Protein AF-A0A7L4TRH4-F1 (afdb_monomer_lite)

Secondary structure (DSSP, 8-state):
--PPP-PPPP--PPPPPPPPP---HHHHHHHH-HHHHHHHHHHHHHHHHHHHHHHHHHHH-GGGGGG-EEEEEPTT--SSS--EEE-TTPPP------BTTTEE-HHHHHHHHHSTTPPP-HHHHHHHHHH-TTS-EE-TT-

Radius of gyration: 27.22 Å; chains: 1; bounding box: 50×47×102 Å

Foldseek 3Di:
DDDDDDDDDDDDDDDDDDDPQPQPPVLCPCPPDPVNLVVLQVVLVVVVVVVVVLVVVCVVDVVSLQPDFDPAFDPPADPVRTDGDRCPPPDDDDDFDVDSNFKDLQVVSVVCRRVDPDDDDPVVVVVCVVPVPVRMDTRNND

pLDDT: mean 86.79, std 13.01, range [41.91, 98.69]

Sequence (142 aa):
MVSACTTVSQTTVAPAPVAPATVPPAMQFLYGSGEAAALDRQAYNTLVDAVRRRLASEKADPKALSDRTSAVLRPGSTLDQPETLPCGDRPRAVVFDVDETLLLNLGFEYDDATHPGAPYDEAHWLQWEQAGVDRVAAVPGA

Structure (mmCIF, N/CA/C/O backbone):
data_AF-A0A7L4TRH4-F1
#
_entry.id   AF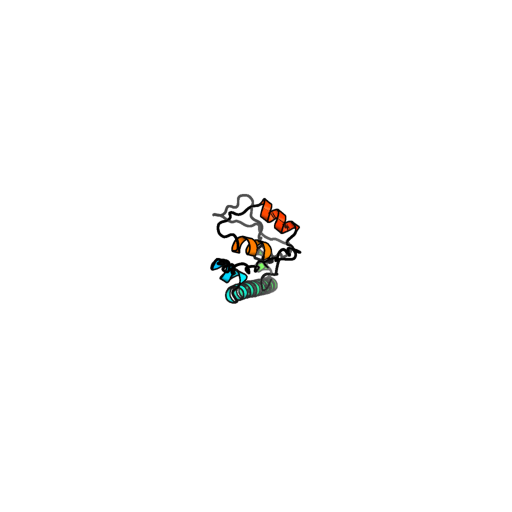-A0A7L4TRH4-F1
#
loop_
_atom_site.group_PDB
_atom_site.id
_atom_site.type_symbol
_atom_site.label_atom_id
_atom_site.label_alt_id
_atom_site.label_comp_id
_atom_site.label_asym_id
_atom_site.label_entity_id
_atom_site.label_seq_id
_atom_site.pdbx_PDB_ins_code
_atom_site.Cartn_x
_atom_site.Cartn_y
_atom_site.Cartn_z
_atom_site.occupancy
_atom_site.B_iso_or_equiv
_atom_site.auth_seq_id
_atom_site.auth_comp_id
_atom_site.auth_asym_id
_atom_site.auth_atom_id
_atom_site.pdbx_PDB_model_num
ATOM 1 N N . MET A 1 1 ? 28.811 -26.459 -73.665 1.00 41.91 1 MET A N 1
ATOM 2 C CA . MET A 1 1 ? 29.235 -25.465 -72.657 1.00 41.91 1 MET A CA 1
ATOM 3 C C . MET A 1 1 ? 28.073 -25.292 -71.700 1.00 41.91 1 MET A C 1
ATOM 5 O O . MET A 1 1 ? 27.020 -24.868 -72.151 1.00 41.91 1 MET A O 1
ATOM 9 N N . VAL A 1 2 ? 28.204 -25.718 -70.444 1.00 42.59 2 VAL A N 1
ATOM 10 C CA . VAL A 1 2 ? 27.147 -25.558 -69.433 1.00 42.59 2 VAL A CA 1
ATOM 11 C C . VAL A 1 2 ? 27.678 -24.579 -68.393 1.00 42.59 2 VAL A C 1
ATOM 13 O O . VAL A 1 2 ? 28.690 -24.857 -67.757 1.00 42.59 2 VAL A O 1
ATOM 16 N N . SER A 1 3 ? 27.046 -23.410 -68.298 1.00 55.50 3 SER A N 1
ATOM 17 C CA . SER A 1 3 ? 27.355 -22.377 -67.308 1.00 55.50 3 SER A CA 1
ATOM 18 C C . SER A 1 3 ? 26.578 -22.694 -66.033 1.00 55.50 3 SER A C 1
ATOM 20 O O . SER A 1 3 ? 25.353 -22.780 -66.084 1.00 55.50 3 SER A O 1
ATOM 22 N N . ALA A 1 4 ? 27.263 -22.876 -64.906 1.00 53.09 4 ALA A N 1
ATOM 23 C CA . ALA A 1 4 ? 26.627 -22.997 -63.597 1.00 53.09 4 ALA A CA 1
ATOM 24 C C . ALA A 1 4 ? 26.770 -21.669 -62.841 1.00 53.09 4 ALA A C 1
ATOM 26 O O . ALA A 1 4 ? 27.874 -21.143 -62.706 1.00 53.09 4 ALA A O 1
ATOM 27 N N . CYS A 1 5 ? 25.653 -21.119 -62.361 1.00 59.78 5 CYS A N 1
ATOM 28 C CA . CYS A 1 5 ? 25.650 -19.995 -61.432 1.00 59.78 5 CYS A CA 1
ATOM 29 C C . CYS A 1 5 ? 26.022 -20.503 -60.036 1.00 59.78 5 CYS A C 1
ATOM 31 O O . CYS A 1 5 ? 25.289 -21.293 -59.445 1.00 59.78 5 CYS A O 1
ATOM 33 N N . THR A 1 6 ? 27.147 -20.038 -59.501 1.00 63.78 6 THR A N 1
ATOM 34 C CA . THR A 1 6 ? 27.511 -20.253 -58.099 1.00 63.78 6 THR A CA 1
ATOM 35 C C . THR A 1 6 ? 26.701 -19.298 -57.226 1.00 63.78 6 THR A C 1
ATOM 37 O O . THR A 1 6 ? 26.877 -18.084 -57.298 1.00 63.78 6 THR A O 1
ATOM 40 N N . THR A 1 7 ? 25.822 -19.829 -56.380 1.00 66.19 7 THR A N 1
ATOM 41 C CA . THR A 1 7 ? 25.211 -19.075 -55.279 1.00 66.19 7 THR A CA 1
ATOM 42 C C . THR A 1 7 ? 26.219 -18.910 -54.147 1.00 66.19 7 THR A C 1
ATOM 44 O O . THR A 1 7 ? 26.651 -19.891 -53.542 1.00 66.19 7 THR A O 1
ATOM 47 N N . VAL A 1 8 ? 26.589 -17.665 -53.850 1.00 63.94 8 VAL A N 1
ATOM 48 C CA . VAL A 1 8 ? 27.370 -17.317 -52.658 1.00 63.94 8 VAL A CA 1
ATOM 49 C C . VAL A 1 8 ? 26.426 -17.335 -51.458 1.00 63.94 8 VAL A C 1
ATOM 51 O O . VAL A 1 8 ? 25.427 -16.620 -51.447 1.00 63.94 8 VAL A O 1
ATOM 54 N N . SER A 1 9 ? 26.726 -18.161 -50.455 1.00 64.62 9 SER A N 1
ATOM 55 C CA . SER A 1 9 ? 25.990 -18.138 -49.188 1.00 64.62 9 SER A CA 1
ATOM 56 C C . SER A 1 9 ? 26.292 -16.830 -48.461 1.00 64.62 9 SER A C 1
ATOM 58 O O . SER A 1 9 ? 27.447 -16.552 -48.141 1.00 64.62 9 SER A O 1
ATOM 60 N N . GLN A 1 10 ? 25.265 -16.014 -48.225 1.00 63.38 10 GLN A N 1
ATOM 61 C CA . GLN A 1 10 ? 25.379 -14.839 -47.369 1.00 63.38 10 GLN A CA 1
ATOM 62 C C . GLN A 1 10 ? 25.446 -15.294 -45.913 1.00 63.38 10 GLN A C 1
ATOM 64 O O . GLN A 1 10 ? 24.533 -15.947 -45.410 1.00 63.38 10 GLN A O 1
ATOM 69 N N . THR A 1 11 ? 26.536 -14.950 -45.237 1.00 65.00 11 THR A N 1
ATOM 70 C CA . THR A 1 11 ? 26.682 -15.160 -43.800 1.00 65.00 11 THR A CA 1
ATOM 71 C C . THR A 1 11 ? 25.670 -14.277 -43.074 1.00 65.00 11 THR A C 1
ATOM 73 O O . THR A 1 11 ? 25.752 -13.051 -43.138 1.00 65.00 11 THR A O 1
ATOM 76 N N . THR A 1 12 ? 24.710 -14.884 -42.380 1.00 65.62 12 THR A N 1
ATOM 77 C CA . THR A 1 12 ? 23.819 -14.170 -41.460 1.00 65.62 12 THR A CA 1
ATOM 78 C C . THR A 1 12 ? 24.651 -13.623 -40.305 1.00 65.62 12 THR A C 1
ATOM 80 O O . THR A 1 12 ? 25.158 -14.389 -39.484 1.00 65.62 12 THR A O 1
ATOM 83 N N . VAL A 1 13 ? 24.828 -12.304 -40.258 1.00 70.38 13 VAL A N 1
ATOM 84 C CA . VAL A 1 13 ? 25.468 -11.622 -39.129 1.00 70.38 13 VAL A CA 1
ATOM 85 C C . VAL A 1 13 ? 24.507 -11.692 -37.945 1.00 70.38 13 VAL A C 1
ATOM 87 O O . VAL A 1 13 ? 23.367 -11.240 -38.048 1.00 70.38 13 VAL A O 1
ATOM 90 N N . ALA A 1 14 ? 24.950 -12.292 -36.839 1.00 74.19 14 ALA A N 1
ATOM 91 C CA . ALA A 1 14 ? 24.187 -12.284 -35.598 1.00 74.19 14 ALA A CA 1
ATOM 92 C C . ALA A 1 14 ? 23.955 -10.826 -35.156 1.00 74.19 14 ALA A C 1
ATOM 94 O O . ALA A 1 14 ? 24.890 -10.023 -35.243 1.00 74.19 14 ALA A O 1
ATOM 95 N N . PRO A 1 15 ? 22.741 -10.461 -34.704 1.00 69.50 15 PRO A N 1
ATOM 96 C CA . PRO A 1 15 ? 22.486 -9.117 -34.206 1.00 69.50 15 PRO A CA 1
ATOM 97 C C . PRO A 1 15 ? 23.455 -8.801 -33.064 1.00 69.50 15 PRO A C 1
ATOM 99 O O . PRO A 1 15 ? 23.766 -9.664 -32.238 1.00 69.50 15 PRO A O 1
ATOM 102 N N . ALA A 1 16 ? 23.959 -7.567 -33.045 1.00 71.19 16 ALA A N 1
ATOM 103 C CA . ALA A 1 16 ? 24.824 -7.104 -31.971 1.00 71.19 16 ALA A CA 1
ATOM 104 C C . ALA A 1 16 ? 24.104 -7.258 -30.615 1.00 71.19 16 ALA A C 1
ATOM 106 O O . ALA A 1 16 ? 22.886 -7.057 -30.561 1.00 71.19 16 ALA A O 1
ATOM 107 N N . PRO A 1 17 ? 24.821 -7.596 -29.525 1.00 65.38 17 PRO A N 1
ATOM 108 C CA . PRO A 1 17 ? 24.227 -7.641 -28.196 1.00 65.38 17 PRO A CA 1
ATOM 109 C C . PRO A 1 17 ? 23.598 -6.285 -27.875 1.00 65.38 17 PRO A C 1
ATOM 111 O O . PRO A 1 17 ? 24.278 -5.258 -27.921 1.00 65.38 17 PRO A O 1
ATOM 114 N N . VAL A 1 18 ? 22.303 -6.277 -27.565 1.00 66.69 18 VAL A N 1
ATOM 115 C CA . VAL A 1 18 ? 21.634 -5.081 -27.048 1.00 66.69 18 VAL A CA 1
ATOM 116 C C . VAL A 1 18 ? 22.231 -4.810 -25.670 1.00 66.69 18 VAL A C 1
ATOM 118 O O . VAL A 1 18 ? 22.269 -5.708 -24.826 1.00 66.69 18 VAL A O 1
ATOM 121 N N . ALA A 1 19 ? 22.755 -3.601 -25.456 1.00 61.72 19 ALA A N 1
ATOM 122 C CA . ALA A 1 19 ? 23.211 -3.199 -24.132 1.00 61.72 19 ALA A CA 1
ATOM 123 C C . ALA A 1 19 ? 22.031 -3.326 -23.151 1.00 61.72 19 ALA A C 1
ATOM 125 O O . ALA A 1 19 ? 20.920 -2.927 -23.513 1.00 61.72 19 ALA A O 1
ATOM 126 N N . PRO A 1 20 ? 22.226 -3.895 -21.948 1.00 61.06 20 PRO A N 1
ATOM 127 C CA . PRO A 1 20 ? 21.142 -4.007 -20.983 1.00 61.06 20 PRO A CA 1
ATOM 128 C C . PRO A 1 20 ? 20.574 -2.617 -20.701 1.00 61.06 20 PRO A C 1
ATOM 130 O O . PRO A 1 20 ? 21.333 -1.664 -20.511 1.00 61.06 20 PRO A O 1
ATOM 133 N N . ALA A 1 21 ? 19.244 -2.507 -20.703 1.00 66.12 21 ALA A N 1
ATOM 134 C CA . ALA A 1 21 ? 18.575 -1.273 -20.327 1.00 66.12 21 ALA A CA 1
ATOM 135 C C . ALA A 1 21 ? 19.050 -0.864 -18.927 1.00 66.12 21 ALA A C 1
ATOM 137 O O . ALA A 1 21 ? 19.055 -1.675 -17.995 1.00 66.12 21 ALA A O 1
ATOM 138 N N . THR A 1 22 ? 19.492 0.383 -18.785 1.00 80.94 22 THR A N 1
ATOM 139 C CA . THR A 1 22 ? 19.891 0.920 -17.485 1.00 80.94 22 THR A CA 1
ATOM 140 C C . THR A 1 22 ? 18.630 1.164 -16.664 1.00 80.94 22 THR A C 1
ATOM 142 O O . THR A 1 22 ? 18.016 2.220 -16.777 1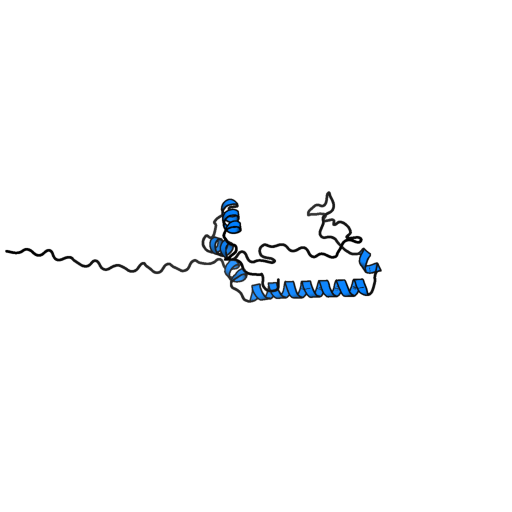.00 80.94 22 THR A O 1
ATOM 145 N N . VAL A 1 23 ? 18.242 0.188 -15.842 1.00 85.38 23 VAL A N 1
ATOM 146 C CA . VAL A 1 23 ? 17.121 0.330 -14.902 1.00 85.38 23 VAL A CA 1
ATOM 147 C C . VAL A 1 23 ? 17.447 1.455 -13.909 1.00 85.38 23 VAL A C 1
ATOM 149 O O . VAL A 1 23 ? 18.537 1.425 -13.321 1.00 85.38 23 VAL A O 1
ATOM 152 N N . PRO A 1 24 ? 16.557 2.439 -13.682 1.00 89.38 24 PRO A N 1
ATOM 153 C CA . PRO A 1 24 ? 16.809 3.514 -12.728 1.00 89.38 24 PRO A CA 1
ATOM 154 C C . PRO A 1 24 ? 17.137 2.977 -11.322 1.00 89.38 24 PRO A C 1
ATOM 156 O O . PRO A 1 24 ? 16.491 2.028 -10.873 1.00 89.38 24 PRO A O 1
ATOM 159 N N . PRO A 1 25 ? 18.092 3.572 -10.576 1.00 91.81 25 PRO A N 1
ATOM 160 C CA . PRO A 1 25 ? 18.475 3.076 -9.250 1.00 91.81 25 PRO A CA 1
ATOM 161 C C . PRO A 1 25 ? 17.309 2.951 -8.260 1.00 91.81 25 PRO A C 1
ATOM 163 O O . PRO A 1 25 ? 17.290 2.023 -7.456 1.00 91.81 25 PRO A O 1
ATOM 166 N N . ALA A 1 26 ? 16.318 3.846 -8.340 1.00 91.50 26 ALA A N 1
ATOM 167 C CA . ALA A 1 26 ? 15.115 3.771 -7.513 1.00 91.50 26 ALA A CA 1
ATOM 168 C C . ALA A 1 26 ? 14.304 2.493 -7.791 1.00 91.50 26 ALA A C 1
ATOM 170 O O . ALA A 1 26 ? 13.924 1.807 -6.849 1.00 91.50 26 ALA A O 1
ATOM 171 N N . MET A 1 27 ? 14.135 2.116 -9.062 1.00 93.12 27 MET A N 1
ATOM 172 C CA . MET A 1 27 ? 13.435 0.887 -9.457 1.00 93.12 27 MET A CA 1
ATOM 173 C C . MET A 1 27 ? 14.201 -0.365 -9.018 1.00 93.12 27 MET A C 1
ATOM 175 O O . MET A 1 27 ? 13.600 -1.334 -8.559 1.00 93.12 27 MET A O 1
ATOM 179 N N . GLN A 1 28 ? 15.539 -0.334 -9.089 1.00 92.75 28 GLN A N 1
ATOM 180 C CA . GLN A 1 28 ? 16.376 -1.425 -8.573 1.00 92.75 28 GLN A CA 1
ATOM 181 C C . GLN A 1 28 ? 16.205 -1.604 -7.063 1.00 92.75 28 GLN A C 1
ATOM 183 O O . GLN A 1 28 ? 16.160 -2.733 -6.581 1.00 92.75 28 GLN A O 1
ATOM 188 N N . PHE A 1 29 ? 16.098 -0.502 -6.316 1.00 94.62 29 PHE A N 1
ATOM 189 C CA . PHE A 1 29 ? 15.828 -0.560 -4.887 1.00 94.62 29 PHE A CA 1
ATOM 190 C C . PHE A 1 29 ? 14.413 -1.082 -4.611 1.00 94.62 29 PHE A C 1
ATOM 192 O O . PHE A 1 29 ? 14.276 -2.097 -3.936 1.00 94.62 29 PHE A O 1
ATOM 199 N N . LEU A 1 30 ? 13.378 -0.439 -5.157 1.00 94.50 30 LEU A N 1
ATOM 200 C CA . LEU A 1 30 ? 11.979 -0.745 -4.843 1.00 94.50 30 LEU A CA 1
ATOM 201 C C . LEU A 1 30 ? 11.590 -2.182 -5.212 1.00 94.50 30 LEU A C 1
ATOM 203 O O . LEU A 1 30 ? 11.034 -2.893 -4.382 1.00 94.50 30 LEU A O 1
ATOM 207 N N . TYR A 1 31 ? 11.939 -2.633 -6.418 1.00 94.00 31 TYR A N 1
ATOM 208 C CA . TYR A 1 31 ? 11.470 -3.923 -6.940 1.00 94.00 31 TYR A CA 1
ATOM 209 C C . TYR A 1 31 ? 12.540 -5.020 -6.957 1.00 94.00 31 TYR A C 1
ATOM 211 O O . TYR A 1 31 ? 12.217 -6.195 -7.125 1.00 94.00 31 TYR A O 1
ATOM 219 N N . GLY A 1 32 ? 13.819 -4.660 -6.811 1.00 92.12 32 GLY A N 1
ATOM 220 C CA . GLY A 1 32 ? 14.943 -5.595 -6.923 1.00 92.12 32 GLY A CA 1
ATOM 221 C C . GLY A 1 32 ? 15.698 -5.866 -5.622 1.00 92.12 32 GLY A C 1
ATOM 222 O O . GLY A 1 32 ? 16.484 -6.816 -5.578 1.00 92.12 32 GLY A O 1
ATOM 223 N N . SER A 1 33 ? 15.499 -5.060 -4.574 1.00 96.69 33 SER A N 1
ATOM 224 C CA . SER A 1 33 ? 16.276 -5.171 -3.336 1.00 96.69 33 SER A CA 1
ATOM 225 C C . SER A 1 33 ? 15.575 -6.001 -2.260 1.00 96.69 33 SER A C 1
ATOM 227 O O . SER A 1 33 ? 14.349 -6.023 -2.139 1.00 96.69 33 SER A O 1
ATOM 229 N N . GLY A 1 34 ? 16.376 -6.675 -1.431 1.00 98.06 34 GLY A N 1
ATOM 230 C CA . GLY A 1 34 ? 15.865 -7.338 -0.231 1.00 98.06 34 GLY A CA 1
ATOM 231 C C . GLY A 1 34 ? 15.485 -6.334 0.858 1.00 98.06 34 GLY A C 1
ATOM 232 O O . GLY A 1 34 ? 14.628 -6.622 1.690 1.00 98.06 34 GLY A O 1
ATOM 233 N N . GLU A 1 35 ? 16.105 -5.157 0.843 1.00 98.50 35 GLU A N 1
ATOM 234 C CA . GLU A 1 35 ? 15.876 -4.055 1.765 1.00 98.50 35 GLU A CA 1
ATOM 235 C C . GLU A 1 35 ? 14.459 -3.493 1.633 1.00 98.50 35 GLU A C 1
ATOM 237 O O . GLU A 1 35 ? 13.774 -3.371 2.647 1.00 98.50 35 GLU A O 1
ATOM 242 N N . ALA A 1 36 ? 13.987 -3.221 0.411 1.00 97.88 36 ALA A N 1
ATOM 243 C CA . ALA A 1 36 ? 12.610 -2.781 0.174 1.00 97.88 36 ALA A CA 1
ATOM 244 C C . ALA A 1 36 ? 11.601 -3.835 0.660 1.00 97.88 36 ALA A C 1
ATOM 246 O O . ALA A 1 36 ? 10.754 -3.541 1.502 1.00 97.88 36 ALA A O 1
ATOM 247 N N . ALA A 1 37 ? 11.792 -5.103 0.283 1.00 98.12 37 ALA A N 1
ATOM 248 C CA . ALA A 1 37 ? 10.928 -6.188 0.749 1.00 98.12 37 ALA A CA 1
ATOM 249 C C . ALA A 1 37 ? 10.953 -6.381 2.281 1.00 98.12 37 ALA A C 1
ATOM 251 O O . ALA A 1 37 ? 9.977 -6.850 2.876 1.00 98.12 37 ALA A O 1
ATOM 252 N N . ALA A 1 38 ? 12.069 -6.066 2.946 1.00 98.69 38 ALA A N 1
ATOM 253 C CA . ALA A 1 38 ? 12.163 -6.094 4.402 1.00 98.69 38 ALA A CA 1
ATOM 254 C C . ALA A 1 38 ? 11.406 -4.924 5.049 1.00 98.69 38 ALA A C 1
ATOM 256 O O . ALA A 1 38 ? 10.770 -5.131 6.087 1.00 98.69 38 ALA A O 1
ATOM 257 N N . LEU A 1 39 ? 11.439 -3.734 4.439 1.00 98.50 39 LEU A N 1
ATOM 258 C CA . LEU A 1 39 ? 10.668 -2.569 4.880 1.00 98.50 39 LEU A CA 1
ATOM 259 C C . LEU A 1 39 ? 9.161 -2.831 4.787 1.00 98.50 39 LEU A C 1
ATOM 261 O O . LEU A 1 39 ? 8.455 -2.570 5.760 1.00 98.50 39 LEU A O 1
ATOM 265 N N . ASP A 1 40 ? 8.686 -3.441 3.701 1.00 98.38 40 ASP A N 1
ATOM 266 C CA . ASP A 1 40 ? 7.270 -3.802 3.543 1.00 98.38 40 ASP A CA 1
ATOM 267 C C . ASP A 1 40 ? 6.815 -4.760 4.651 1.00 98.38 40 ASP A C 1
ATOM 269 O O . ASP A 1 40 ? 5.853 -4.505 5.384 1.00 98.38 40 ASP A O 1
ATOM 273 N N . ARG A 1 41 ? 7.589 -5.829 4.884 1.00 98.69 41 ARG A N 1
ATOM 274 C CA . ARG A 1 41 ? 7.308 -6.789 5.963 1.00 98.69 41 ARG A CA 1
ATOM 275 C C . ARG A 1 41 ? 7.336 -6.121 7.331 1.00 98.69 41 ARG A C 1
ATOM 277 O O . ARG A 1 41 ? 6.534 -6.461 8.203 1.00 98.69 41 ARG A O 1
ATOM 284 N N . GLN A 1 42 ? 8.271 -5.201 7.553 1.00 98.69 42 GLN A N 1
ATOM 285 C CA . GLN A 1 42 ? 8.347 -4.439 8.793 1.00 98.69 42 GLN A CA 1
ATOM 286 C C . GLN A 1 42 ? 7.098 -3.572 8.979 1.00 98.69 42 GLN A C 1
ATOM 288 O O . GLN A 1 42 ? 6.547 -3.549 10.086 1.00 98.69 42 GLN A O 1
ATOM 293 N N . ALA A 1 43 ? 6.631 -2.902 7.925 1.00 98.25 43 ALA A N 1
ATOM 294 C CA . ALA A 1 43 ? 5.431 -2.076 7.953 1.00 98.25 43 ALA A CA 1
ATOM 295 C C . ALA A 1 43 ? 4.195 -2.911 8.311 1.00 98.25 43 ALA A C 1
ATOM 297 O O . ALA A 1 43 ? 3.499 -2.591 9.279 1.00 98.25 43 ALA A O 1
ATOM 298 N N . TYR A 1 44 ? 3.981 -4.039 7.630 1.00 98.44 44 TYR A N 1
ATOM 299 C CA . TYR A 1 44 ? 2.835 -4.914 7.884 1.00 98.44 44 TYR A CA 1
ATOM 300 C C . TYR A 1 44 ? 2.864 -5.573 9.266 1.00 98.44 44 TYR A C 1
ATOM 302 O O . TYR A 1 44 ? 1.850 -5.581 9.970 1.00 98.44 44 TYR A O 1
ATOM 310 N N . ASN A 1 45 ? 4.026 -6.043 9.728 1.00 98.56 45 ASN A N 1
ATOM 311 C CA . ASN A 1 45 ? 4.158 -6.561 11.092 1.00 98.56 45 ASN A CA 1
ATOM 312 C C . ASN A 1 45 ? 3.842 -5.479 12.137 1.00 98.56 45 ASN A C 1
ATOM 314 O O . ASN A 1 45 ? 3.112 -5.727 13.099 1.00 98.56 45 ASN A O 1
ATOM 318 N N . THR A 1 46 ? 4.336 -4.257 11.921 1.00 98.31 46 THR A N 1
ATOM 319 C CA . THR A 1 46 ? 4.086 -3.119 12.816 1.00 98.31 46 THR A CA 1
ATOM 320 C C . THR A 1 46 ? 2.608 -2.734 12.837 1.00 98.31 46 THR A C 1
ATOM 322 O O . THR A 1 46 ? 2.061 -2.483 13.916 1.00 98.31 46 THR A O 1
ATOM 325 N N . LEU A 1 47 ? 1.945 -2.733 11.676 1.00 96.06 47 LEU A N 1
ATOM 326 C CA . LEU A 1 47 ? 0.510 -2.484 11.548 1.00 96.06 47 LEU A CA 1
ATOM 327 C C . LEU A 1 47 ? -0.301 -3.519 12.331 1.00 96.06 47 LEU A C 1
ATOM 329 O O . LEU A 1 47 ? -1.131 -3.155 13.167 1.00 96.06 47 LEU A O 1
ATOM 333 N N . VAL A 1 48 ? -0.041 -4.808 12.103 1.00 96.81 48 VAL A N 1
ATOM 334 C CA . VAL A 1 48 ? -0.752 -5.905 12.773 1.00 96.81 48 VAL A CA 1
ATOM 335 C C . VAL A 1 48 ? -0.584 -5.813 14.289 1.00 96.81 48 VAL A C 1
ATOM 337 O O . VAL A 1 48 ? -1.557 -5.943 15.039 1.00 96.81 48 VAL A O 1
ATOM 340 N N . ASP A 1 49 ? 0.627 -5.532 14.759 1.00 97.44 49 ASP A N 1
ATOM 341 C CA . ASP A 1 49 ? 0.899 -5.369 16.181 1.00 97.44 49 ASP A CA 1
ATOM 342 C C . ASP A 1 49 ? 0.207 -4.136 16.774 1.00 97.44 49 ASP A C 1
ATOM 344 O O . ASP A 1 49 ? -0.326 -4.199 17.886 1.00 97.44 49 ASP A O 1
ATOM 348 N N . ALA A 1 50 ? 0.161 -3.020 16.042 1.00 92.25 50 ALA A N 1
ATOM 349 C CA . ALA A 1 50 ? -0.566 -1.826 16.462 1.00 92.25 50 ALA A CA 1
ATOM 350 C C . ALA A 1 50 ? -2.073 -2.097 16.584 1.00 92.25 50 ALA A C 1
ATOM 352 O O . ALA A 1 50 ? -2.676 -1.745 17.602 1.00 92.25 50 ALA A O 1
ATOM 353 N N . VAL A 1 51 ? -2.665 -2.795 15.610 1.00 91.69 51 VAL A N 1
ATOM 354 C CA . VAL A 1 51 ? -4.078 -3.199 15.645 1.00 91.69 51 VAL A CA 1
ATOM 355 C C . VAL A 1 51 ? -4.346 -4.120 16.833 1.00 91.69 51 VAL A C 1
ATOM 357 O O . VAL A 1 51 ? -5.269 -3.869 17.608 1.00 91.69 51 VAL A O 1
ATOM 360 N N . ARG A 1 52 ? -3.517 -5.149 17.051 1.00 94.00 52 ARG A N 1
ATOM 361 C CA . ARG A 1 52 ? -3.656 -6.062 18.200 1.00 94.00 52 ARG A CA 1
ATOM 362 C C . ARG A 1 52 ? -3.585 -5.320 19.534 1.00 94.00 52 ARG A C 1
ATOM 364 O O . ARG A 1 52 ? -4.434 -5.546 20.398 1.00 94.00 52 ARG A O 1
ATOM 371 N N . ARG A 1 53 ? -2.619 -4.408 19.696 1.00 90.50 53 ARG A N 1
ATOM 372 C CA . ARG A 1 53 ? -2.496 -3.567 20.899 1.00 90.50 53 ARG A CA 1
ATOM 373 C C . ARG A 1 53 ? -3.728 -2.691 21.102 1.00 90.50 53 ARG A C 1
ATOM 375 O O . ARG A 1 53 ? -4.243 -2.628 22.218 1.00 90.50 53 ARG A O 1
ATOM 382 N N . ARG A 1 54 ? -4.238 -2.066 20.036 1.00 86.00 54 ARG A N 1
ATOM 383 C CA . ARG A 1 54 ? -5.459 -1.254 20.096 1.00 86.00 54 ARG A CA 1
ATOM 384 C C . ARG A 1 54 ? -6.656 -2.088 20.545 1.00 86.00 54 ARG A C 1
ATOM 386 O O . ARG A 1 54 ? -7.350 -1.693 21.475 1.00 86.00 54 ARG A O 1
ATOM 393 N N . LEU A 1 55 ? -6.864 -3.260 19.947 1.00 87.56 55 LEU A N 1
ATOM 394 C CA . LEU A 1 55 ? -7.962 -4.160 20.311 1.00 87.56 55 LEU A CA 1
ATOM 395 C C . LEU A 1 55 ? -7.880 -4.618 21.774 1.00 87.56 55 LEU A C 1
ATOM 397 O O . LEU A 1 55 ? -8.901 -4.661 22.461 1.00 87.56 55 LEU A O 1
ATOM 401 N N . ALA A 1 56 ? -6.680 -4.937 22.263 1.00 89.44 56 ALA A N 1
ATOM 402 C CA . ALA A 1 56 ? -6.470 -5.319 23.656 1.00 89.44 56 ALA A CA 1
ATOM 403 C C . ALA A 1 56 ? -6.772 -4.162 24.624 1.00 89.44 56 ALA A C 1
ATOM 405 O O . ALA A 1 56 ? -7.458 -4.370 25.624 1.00 89.44 56 ALA A O 1
ATOM 406 N N . SER A 1 57 ? -6.315 -2.946 24.306 1.00 85.06 57 SER A N 1
ATOM 407 C CA . SER A 1 57 ? -6.580 -1.742 25.102 1.00 85.06 57 SER A CA 1
ATOM 408 C C . SER A 1 57 ? -8.076 -1.420 25.174 1.00 85.06 57 SER A C 1
ATOM 410 O O . SER A 1 57 ? -8.602 -1.229 26.266 1.00 85.06 57 SER A O 1
ATOM 412 N N . GLU A 1 58 ? -8.782 -1.464 24.043 1.00 82.44 58 GLU A N 1
ATOM 413 C CA . GLU A 1 58 ? -10.233 -1.235 23.992 1.00 82.44 58 GLU A CA 1
ATOM 414 C C . GLU A 1 58 ? -11.038 -2.287 24.765 1.00 82.44 58 GLU A C 1
ATOM 416 O O . GLU A 1 58 ? -12.111 -1.992 25.286 1.00 82.44 58 GLU A O 1
ATOM 421 N N . LYS A 1 59 ? -10.545 -3.530 24.829 1.00 85.06 59 LYS A N 1
ATOM 422 C CA . LYS A 1 59 ? -11.168 -4.588 25.632 1.00 85.06 59 LYS A CA 1
ATOM 423 C C . LYS A 1 59 ?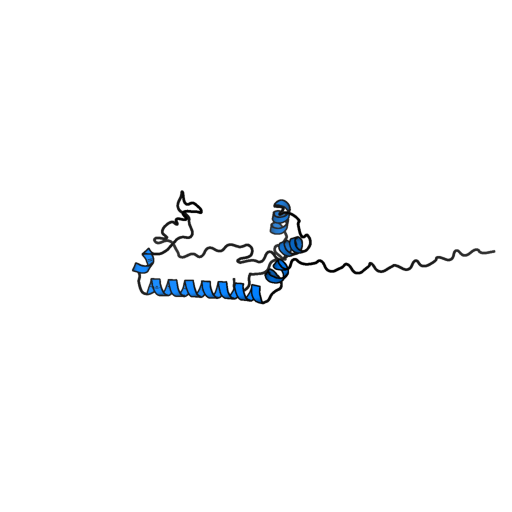 -10.959 -4.363 27.132 1.00 85.06 59 LYS A C 1
ATOM 425 O O . LYS A 1 59 ? -11.839 -4.712 27.914 1.00 85.06 59 LYS A O 1
ATOM 430 N N . ALA A 1 60 ? -9.798 -3.841 27.528 1.00 88.88 60 ALA A N 1
ATOM 431 C CA . ALA A 1 60 ? -9.453 -3.602 28.927 1.00 88.88 60 ALA A CA 1
ATOM 432 C C . ALA A 1 60 ? -10.175 -2.378 29.512 1.00 88.88 60 ALA A C 1
ATOM 434 O O . ALA A 1 60 ? -10.561 -2.407 30.679 1.00 88.88 60 ALA A O 1
ATOM 435 N N . ASP A 1 61 ? -10.388 -1.337 28.705 1.00 83.50 61 ASP A N 1
ATOM 436 C CA . ASP A 1 61 ? -11.132 -0.142 29.094 1.00 83.50 61 ASP A CA 1
ATOM 437 C C . ASP A 1 61 ? -12.150 0.251 28.008 1.00 83.50 61 ASP A C 1
ATOM 439 O O . ASP A 1 61 ? -11.782 0.851 26.995 1.00 83.50 61 ASP A O 1
ATOM 443 N N . PRO A 1 62 ? -13.450 -0.024 28.218 1.00 71.19 62 PRO A N 1
ATOM 444 C CA . PRO A 1 62 ? -14.506 0.399 27.304 1.00 71.19 62 PRO A CA 1
ATOM 445 C C . PRO A 1 62 ? -14.601 1.919 27.112 1.00 71.19 62 PRO A C 1
ATOM 447 O O . PRO A 1 62 ? -15.210 2.363 26.142 1.00 71.19 62 PRO A O 1
ATOM 450 N N . LYS A 1 63 ? -14.018 2.743 27.995 1.00 69.12 63 LYS A N 1
ATOM 451 C CA . LYS A 1 63 ? -13.948 4.195 27.779 1.00 69.12 63 LYS A CA 1
ATOM 452 C C . LYS A 1 63 ? -12.895 4.579 26.741 1.00 69.12 63 LYS A C 1
ATOM 454 O O . LYS A 1 63 ? -13.089 5.584 26.074 1.00 69.12 63 LYS A O 1
ATOM 459 N N . ALA A 1 64 ? -11.881 3.745 26.487 1.00 65.69 64 ALA A N 1
ATOM 460 C CA . ALA A 1 64 ? -10.910 3.948 25.400 1.00 65.69 64 ALA A CA 1
ATOM 461 C C . ALA A 1 64 ? -11.550 3.898 23.992 1.00 65.69 64 ALA A C 1
ATOM 463 O O . ALA A 1 64 ? -10.918 4.226 22.985 1.00 65.69 64 ALA A O 1
ATOM 464 N N . LEU A 1 65 ? -12.825 3.499 23.904 1.00 61.88 65 LEU A N 1
ATOM 465 C CA . LEU A 1 65 ? -13.626 3.539 22.685 1.00 61.88 65 LEU A CA 1
ATOM 466 C C . LEU A 1 65 ? -13.941 4.966 22.211 1.00 61.88 65 LEU A C 1
ATOM 468 O O . LEU A 1 65 ? -14.190 5.145 21.017 1.00 61.88 65 LEU A O 1
ATOM 472 N N . SER A 1 66 ? -13.910 5.968 23.102 1.00 57.69 66 SER A N 1
ATOM 473 C CA . SER A 1 66 ? -14.169 7.375 22.749 1.00 57.69 66 SER A CA 1
ATOM 474 C C . SER A 1 66 ? -13.110 7.971 21.825 1.00 57.69 66 SER A C 1
ATOM 476 O O . SER A 1 66 ? -13.408 8.900 21.080 1.00 57.69 66 SER A O 1
ATOM 478 N N . ASP A 1 67 ? -11.907 7.393 21.812 1.00 60.22 67 ASP A N 1
ATOM 479 C CA . ASP A 1 67 ? -10.740 7.931 21.105 1.00 60.22 67 ASP A CA 1
ATOM 480 C C . ASP A 1 67 ? -10.511 7.211 19.769 1.00 60.22 67 ASP A C 1
ATOM 482 O O . ASP A 1 67 ? -9.381 7.045 19.296 1.00 60.22 67 ASP A O 1
ATOM 486 N N . ARG A 1 68 ? -11.570 6.646 19.183 1.00 72.62 68 ARG A N 1
ATOM 487 C CA . ARG A 1 68 ? -11.506 6.026 17.857 1.00 72.62 68 ARG A CA 1
ATOM 488 C C . ARG A 1 68 ? -11.596 7.095 16.778 1.00 72.62 68 ARG A C 1
ATOM 490 O O . ARG A 1 68 ? -12.645 7.714 16.595 1.00 72.62 68 ARG A O 1
ATOM 497 N N . THR A 1 69 ? -10.515 7.246 16.029 1.00 73.94 69 THR A N 1
ATOM 498 C CA . THR A 1 69 ? -10.468 8.062 14.818 1.00 73.94 69 THR A CA 1
ATOM 499 C C . THR A 1 69 ? -10.963 7.258 13.618 1.00 73.94 69 THR A C 1
ATOM 501 O O . THR A 1 69 ? -10.603 6.094 13.438 1.00 73.94 69 THR A O 1
ATOM 504 N N . SER A 1 70 ? -11.832 7.871 12.814 1.00 84.44 70 SER A N 1
ATOM 505 C CA . SER A 1 70 ? -12.251 7.330 11.518 1.00 84.44 70 SER A CA 1
ATOM 506 C C . SER A 1 70 ? -11.214 7.679 10.456 1.00 84.44 70 SER A C 1
ATOM 508 O O . SER A 1 70 ? -10.525 8.685 10.582 1.00 84.44 70 SER A O 1
ATOM 510 N N . ALA A 1 71 ? -11.153 6.907 9.373 1.00 86.88 71 ALA A N 1
ATOM 511 C CA . ALA A 1 71 ? -10.445 7.320 8.159 1.00 86.88 71 ALA A CA 1
ATOM 512 C C . ALA A 1 71 ? -11.265 8.314 7.308 1.00 86.88 71 ALA A C 1
ATOM 514 O O . ALA A 1 71 ? -10.767 8.870 6.336 1.00 86.88 71 ALA A O 1
ATOM 515 N N . VAL A 1 72 ? -12.537 8.542 7.653 1.00 88.12 72 VAL A N 1
ATOM 516 C CA . VAL A 1 72 ? -13.433 9.428 6.901 1.00 88.12 72 VAL A CA 1
ATOM 517 C C . VAL A 1 72 ? -13.235 10.873 7.343 1.00 88.12 72 VAL A C 1
ATOM 519 O O . VAL A 1 72 ? -13.505 11.211 8.502 1.00 88.12 72 VAL A O 1
ATOM 522 N N . LEU A 1 73 ? -12.820 11.723 6.404 1.00 91.62 73 LEU A N 1
ATOM 523 C CA . LEU A 1 73 ? -12.684 13.160 6.616 1.00 91.62 73 LEU A CA 1
ATOM 524 C C . LEU A 1 73 ? -14.045 13.827 6.856 1.00 91.62 73 LEU A C 1
ATOM 526 O O . LEU A 1 73 ? -15.065 13.470 6.260 1.00 91.62 73 LEU A O 1
ATOM 530 N N . ARG A 1 74 ? -14.062 14.820 7.742 1.00 93.06 74 ARG A N 1
ATOM 531 C CA . ARG A 1 74 ? -15.217 15.690 7.965 1.00 93.06 74 ARG A CA 1
ATOM 532 C C . ARG A 1 74 ? -15.410 16.609 6.747 1.00 93.06 74 ARG A C 1
ATOM 534 O O . ARG A 1 74 ? -14.419 17.058 6.168 1.00 93.06 74 ARG A O 1
ATOM 541 N N . PRO A 1 75 ? -16.654 16.952 6.362 1.00 95.06 75 PRO A N 1
ATOM 542 C CA . PRO A 1 75 ? -16.884 17.994 5.364 1.00 95.06 75 PRO A CA 1
ATOM 543 C C . PRO A 1 75 ? -16.153 19.293 5.733 1.00 95.06 75 PRO A C 1
ATOM 545 O O . PRO A 1 75 ? -16.262 19.756 6.866 1.00 95.06 75 PRO A O 1
ATOM 548 N N . GLY A 1 76 ? -15.414 19.867 4.782 1.00 94.75 76 GLY A N 1
ATOM 549 C CA . GLY A 1 76 ? -14.598 21.066 5.002 1.00 94.75 76 GLY A CA 1
ATOM 550 C C . GLY A 1 76 ? -13.184 20.807 5.534 1.00 94.75 76 GLY A C 1
ATOM 551 O O . GLY A 1 76 ? -12.430 21.763 5.678 1.00 94.75 76 GLY A O 1
ATOM 552 N N . SER A 1 77 ? -12.803 19.548 5.785 1.00 95.81 77 SER A N 1
ATOM 553 C CA . SER A 1 77 ? -11.416 19.180 6.084 1.00 95.81 77 SER A CA 1
ATOM 554 C C . SER A 1 77 ? -10.488 19.588 4.936 1.00 95.81 77 SER A C 1
ATOM 556 O O . SER A 1 77 ? -10.822 19.400 3.765 1.00 95.81 77 SER A O 1
ATOM 558 N N . THR A 1 78 ? -9.305 20.098 5.270 1.00 95.06 78 THR A N 1
ATOM 559 C CA . THR A 1 78 ? -8.261 20.463 4.299 1.00 95.06 78 THR A CA 1
ATOM 560 C C . THR A 1 78 ? -6.980 19.684 4.582 1.00 95.06 78 THR A C 1
ATOM 562 O O . THR A 1 78 ? -6.887 18.986 5.591 1.00 95.06 78 THR A O 1
ATOM 565 N N . LEU A 1 79 ? -5.985 19.792 3.697 1.00 92.31 79 LEU A N 1
ATOM 566 C CA . LEU A 1 79 ? -4.669 19.185 3.926 1.00 92.31 79 LEU A CA 1
ATOM 567 C C . LEU A 1 79 ? -3.951 19.801 5.137 1.00 92.31 79 LEU A C 1
ATOM 569 O O . LEU A 1 79 ? -3.307 19.078 5.890 1.00 92.31 79 LEU A O 1
ATOM 573 N N . ASP A 1 80 ? -4.111 21.109 5.358 1.00 95.88 80 ASP A N 1
ATOM 574 C CA . ASP A 1 80 ? -3.488 21.820 6.484 1.00 95.88 80 ASP A CA 1
ATOM 575 C C . ASP A 1 80 ? -4.256 21.637 7.804 1.00 95.88 80 ASP A C 1
ATOM 577 O O . ASP A 1 80 ? -3.711 21.857 8.886 1.00 95.88 80 ASP A O 1
ATOM 581 N N . GLN A 1 81 ? -5.535 21.258 7.728 1.00 93.25 81 GLN A N 1
ATOM 582 C CA . GLN A 1 81 ? -6.402 20.998 8.879 1.00 93.25 81 GLN A CA 1
ATOM 583 C C . GLN A 1 81 ? -7.203 19.709 8.651 1.00 93.25 81 GLN A C 1
ATOM 585 O O . GLN A 1 81 ? -8.408 19.760 8.371 1.00 93.25 81 GLN A O 1
ATOM 590 N N . PRO A 1 82 ? -6.540 18.541 8.732 1.00 92.06 82 PRO A N 1
ATOM 591 C CA . PRO A 1 82 ? -7.210 17.269 8.560 1.00 92.06 82 PRO A CA 1
ATOM 592 C C . PRO A 1 82 ? -8.061 16.956 9.795 1.00 92.06 82 PRO A C 1
ATOM 594 O O . PRO A 1 82 ? -7.546 16.757 10.895 1.00 92.06 82 PRO A O 1
ATOM 597 N N . GLU A 1 83 ? -9.376 16.873 9.610 1.00 92.19 83 GLU A N 1
ATOM 598 C CA . GLU A 1 83 ? -10.316 16.454 10.646 1.00 92.19 83 GLU A CA 1
ATOM 599 C C . GLU A 1 83 ? -11.085 15.218 10.199 1.00 92.19 83 GLU A C 1
ATOM 601 O O . 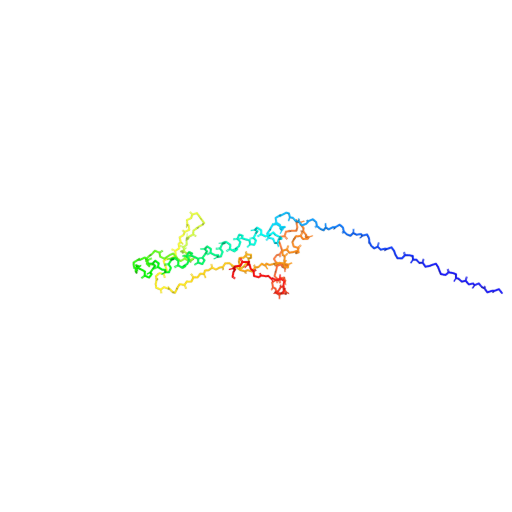GLU A 1 83 ? -11.633 15.164 9.099 1.00 92.19 83 GLU A O 1
ATOM 606 N N . THR A 1 84 ? -11.194 14.234 11.086 1.00 89.94 84 THR A N 1
ATOM 607 C CA . THR A 1 84 ? -11.942 13.002 10.830 1.00 89.94 84 THR A CA 1
ATOM 608 C C . THR A 1 84 ? -13.246 12.969 11.619 1.00 89.94 84 THR A C 1
ATOM 610 O O . THR A 1 84 ? -13.418 13.619 12.656 1.00 89.94 84 THR A O 1
ATOM 613 N N . LEU A 1 85 ? -14.222 12.219 11.110 1.00 87.50 85 LEU A N 1
ATOM 614 C CA . LEU A 1 85 ? -15.449 11.940 11.848 1.00 87.50 85 LEU A CA 1
ATOM 615 C C . LEU A 1 85 ? -15.163 10.989 13.026 1.00 87.50 85 LEU A C 1
ATOM 617 O O . LEU A 1 85 ? -14.317 10.103 12.909 1.00 87.50 85 LEU A O 1
ATOM 621 N N . PRO A 1 86 ? -15.892 11.092 14.150 1.00 84.69 86 PRO A N 1
ATOM 622 C CA . PRO A 1 86 ? -15.808 10.079 15.195 1.00 84.69 86 PRO A CA 1
ATOM 623 C C . PRO A 1 86 ? -16.368 8.745 14.684 1.00 84.69 86 PRO A C 1
ATOM 625 O O . PRO A 1 86 ? -17.367 8.712 13.953 1.00 84.69 86 PRO A O 1
ATOM 628 N N . CYS A 1 87 ? -15.760 7.632 15.099 1.00 81.38 87 CYS A N 1
ATOM 629 C CA . CYS A 1 87 ? -16.226 6.300 14.704 1.00 81.38 87 CYS A CA 1
ATOM 630 C C . CYS A 1 87 ? -17.598 5.941 15.292 1.00 81.38 87 CYS A C 1
ATOM 632 O O . CYS A 1 87 ? -18.407 5.342 14.582 1.00 81.38 87 CYS A O 1
ATOM 634 N N . GLY A 1 88 ? -17.875 6.319 16.547 1.00 79.94 88 GLY A N 1
ATOM 635 C CA . GLY A 1 88 ? -19.073 5.884 17.276 1.00 79.94 88 GLY A CA 1
ATOM 636 C C . GLY A 1 88 ? -19.171 4.354 17.354 1.00 79.94 88 GLY A C 1
ATOM 637 O O . GLY A 1 88 ? -18.156 3.670 17.509 1.00 79.94 88 GLY A O 1
ATOM 638 N N . ASP A 1 89 ? -20.381 3.825 17.165 1.00 79.75 89 ASP A N 1
ATOM 639 C CA . ASP A 1 89 ? -20.677 2.383 17.217 1.00 79.75 89 ASP A CA 1
ATOM 640 C C . ASP A 1 89 ? -20.424 1.641 15.892 1.00 79.75 89 ASP A C 1
ATOM 642 O O . ASP A 1 89 ? -20.817 0.484 15.731 1.00 79.75 89 ASP A O 1
ATOM 646 N N . ARG A 1 90 ? -19.780 2.289 14.910 1.00 82.81 90 ARG A N 1
ATOM 647 C CA . ARG A 1 90 ? -19.485 1.644 13.624 1.00 82.81 90 ARG A CA 1
ATOM 648 C C . ARG A 1 90 ? -18.551 0.437 13.808 1.00 82.81 90 ARG A C 1
ATOM 650 O O . ARG A 1 90 ? -17.695 0.449 14.702 1.00 82.81 90 ARG A O 1
ATOM 657 N N . PRO A 1 91 ? -18.667 -0.591 12.943 1.00 85.31 91 PRO A N 1
ATOM 658 C CA . PRO A 1 91 ? -17.723 -1.699 12.921 1.00 85.31 91 PRO A CA 1
ATOM 659 C C . PRO A 1 91 ? -16.284 -1.207 12.766 1.00 85.31 91 PRO A C 1
ATOM 661 O O . PRO A 1 91 ? -16.021 -0.188 12.128 1.00 85.31 91 PRO A O 1
ATOM 664 N N . ARG A 1 92 ? -15.340 -1.959 13.337 1.00 86.12 92 ARG A N 1
ATOM 665 C CA . ARG A 1 92 ? -13.915 -1.698 13.124 1.00 86.12 92 ARG A CA 1
ATOM 666 C C . ARG A 1 92 ? -13.564 -2.024 11.677 1.00 86.12 92 ARG A C 1
ATOM 668 O O . ARG A 1 92 ? -13.968 -3.070 11.175 1.00 86.12 92 ARG A O 1
ATOM 675 N N . ALA A 1 93 ? -12.786 -1.153 11.057 1.00 88.00 93 ALA A N 1
ATOM 676 C CA . ALA A 1 93 ? -12.294 -1.320 9.702 1.00 88.00 93 ALA A CA 1
ATOM 677 C C . ALA A 1 93 ? -10.838 -0.856 9.623 1.00 88.00 93 ALA A C 1
ATOM 679 O O . ALA A 1 93 ? -10.396 -0.039 10.434 1.00 88.00 93 ALA A O 1
ATOM 680 N N . VAL A 1 94 ? -10.123 -1.381 8.635 1.00 89.25 94 VAL A N 1
ATOM 681 C CA . VAL A 1 94 ? -8.828 -0.869 8.186 1.00 89.25 94 VAL A CA 1
ATOM 682 C C . VAL A 1 94 ? -9.002 -0.509 6.717 1.00 89.25 94 VAL A C 1
ATOM 684 O O . VAL A 1 94 ? -9.681 -1.230 5.987 1.00 89.25 94 VAL A O 1
ATOM 687 N N . VAL A 1 95 ? -8.452 0.633 6.321 1.00 90.88 95 VAL A N 1
ATOM 688 C CA . VAL A 1 95 ? -8.455 1.098 4.935 1.00 90.88 95 VAL A CA 1
ATOM 689 C C . VAL A 1 95 ? -7.039 0.937 4.418 1.00 90.88 95 VAL A C 1
ATOM 691 O O . VAL A 1 95 ? -6.099 1.377 5.077 1.00 90.88 95 VAL A O 1
ATOM 694 N N . PHE A 1 96 ? -6.917 0.293 3.269 1.00 95.06 96 PHE A N 1
ATOM 695 C CA . PHE A 1 96 ? -5.665 0.144 2.552 1.00 95.06 96 PHE A CA 1
ATOM 696 C C . PHE A 1 96 ? -5.800 0.843 1.211 1.00 95.06 96 PHE A C 1
ATOM 698 O O . PHE A 1 96 ? -6.865 0.786 0.591 1.00 95.06 96 PHE A O 1
ATOM 705 N N . ASP A 1 97 ? -4.719 1.485 0.796 1.00 97.44 97 ASP A N 1
ATOM 706 C CA . ASP A 1 97 ? -4.489 1.718 -0.620 1.00 97.44 97 ASP A CA 1
ATOM 707 C C . ASP A 1 97 ? -4.169 0.380 -1.310 1.00 97.44 97 ASP A C 1
ATOM 709 O O . ASP A 1 97 ? -3.851 -0.608 -0.637 1.00 97.44 97 ASP A O 1
ATOM 713 N N . VAL A 1 98 ? -4.301 0.317 -2.629 1.00 96.62 98 VAL A N 1
ATOM 714 C CA . VAL A 1 98 ? -4.068 -0.914 -3.393 1.00 96.62 98 VAL A CA 1
ATOM 715 C C . VAL A 1 98 ? -2.702 -0.869 -4.052 1.00 96.62 98 VAL A C 1
ATOM 717 O O . VAL A 1 98 ? -1.859 -1.714 -3.733 1.00 96.62 98 VAL A O 1
ATOM 720 N N . ASP A 1 99 ? -2.497 0.124 -4.908 1.00 96.75 99 ASP A N 1
ATOM 721 C CA . ASP A 1 99 ? -1.303 0.287 -5.729 1.00 96.75 99 ASP A CA 1
ATOM 722 C C . ASP A 1 99 ? -0.073 0.511 -4.847 1.00 96.75 99 ASP A C 1
ATOM 724 O O . ASP A 1 99 ? -0.086 1.299 -3.899 1.00 96.75 99 ASP A O 1
ATOM 728 N N . GLU A 1 100 ? 0.957 -0.300 -5.074 1.00 96.62 100 GLU A N 1
ATOM 729 C CA . GLU A 1 100 ? 2.225 -0.332 -4.337 1.00 96.62 100 GLU A CA 1
ATOM 730 C C . GLU A 1 100 ? 2.078 -0.503 -2.807 1.00 96.62 100 GLU A C 1
ATOM 732 O O . GLU A 1 100 ? 3.053 -0.406 -2.062 1.00 96.62 100 GLU A O 1
ATOM 737 N N . THR A 1 101 ? 0.869 -0.825 -2.326 1.00 97.75 101 THR A N 1
ATOM 738 C CA . THR A 1 101 ? 0.543 -1.010 -0.906 1.00 97.75 101 THR A CA 1
ATOM 739 C C . THR A 1 101 ? 0.121 -2.442 -0.624 1.00 97.75 101 THR A C 1
ATOM 741 O O . THR A 1 101 ? 0.759 -3.114 0.183 1.00 97.75 101 THR A O 1
ATOM 744 N N . LEU A 1 102 ? -0.926 -2.938 -1.285 1.00 97.56 102 LEU A N 1
ATOM 745 C CA . LEU A 1 102 ? -1.349 -4.342 -1.214 1.00 97.56 102 LEU A CA 1
ATOM 746 C C . LEU A 1 102 ? -0.825 -5.143 -2.407 1.00 97.56 102 LEU A C 1
ATOM 748 O O . LEU A 1 102 ? -0.533 -6.337 -2.285 1.00 97.56 102 LEU A O 1
ATOM 752 N N . LEU A 1 103 ? -0.709 -4.485 -3.557 1.00 96.69 103 LEU A N 1
ATOM 753 C CA . LEU A 1 103 ? -0.386 -5.084 -4.838 1.00 96.69 103 LEU A CA 1
ATOM 754 C C . LEU A 1 103 ? 0.716 -4.264 -5.516 1.00 96.69 103 LEU A C 1
ATOM 756 O O . LEU A 1 103 ? 0.635 -3.049 -5.583 1.00 96.69 103 LEU A O 1
ATOM 760 N N . LEU A 1 104 ? 1.753 -4.943 -5.997 1.00 97.25 104 LEU A N 1
ATOM 761 C CA . LEU A 1 104 ? 2.820 -4.370 -6.811 1.00 97.25 104 LEU A CA 1
ATOM 762 C C . LEU A 1 104 ? 2.432 -4.462 -8.287 1.00 97.25 104 LEU A C 1
ATOM 764 O O . LEU A 1 104 ? 2.240 -5.574 -8.803 1.00 97.25 104 LEU A O 1
ATOM 768 N N . ASN A 1 105 ? 2.400 -3.323 -8.973 1.00 96.94 105 ASN A N 1
ATOM 769 C CA . ASN A 1 105 ? 2.026 -3.181 -10.381 1.00 96.94 105 ASN A CA 1
ATOM 770 C C . ASN A 1 105 ? 3.180 -3.550 -11.337 1.00 96.94 105 ASN A C 1
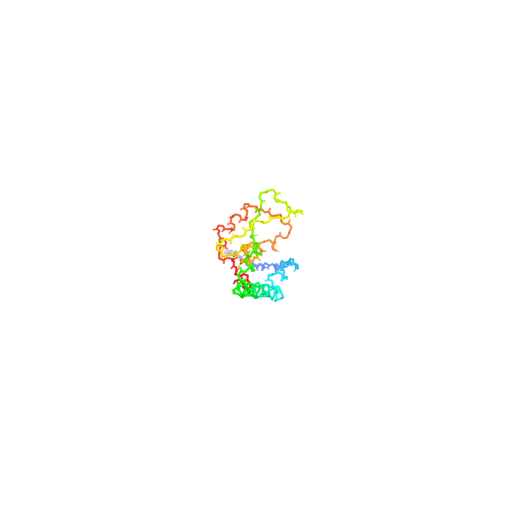ATOM 772 O O . ASN A 1 105 ? 3.480 -2.846 -12.299 1.00 96.94 105 ASN A O 1
ATOM 776 N N . LEU A 1 106 ? 3.844 -4.688 -11.085 1.00 95.38 106 LEU A N 1
ATOM 777 C CA . LEU A 1 106 ? 5.147 -5.054 -11.669 1.00 95.38 106 LEU A CA 1
ATOM 778 C C . LEU A 1 106 ? 5.220 -4.942 -13.198 1.00 95.38 106 LEU A C 1
ATOM 780 O O . LEU A 1 106 ? 6.265 -4.588 -13.733 1.00 95.38 106 LEU A O 1
ATOM 784 N N . GLY A 1 107 ? 4.145 -5.276 -13.913 1.00 94.50 107 GLY A N 1
ATOM 785 C CA . GLY A 1 107 ? 4.104 -5.161 -15.370 1.00 94.50 107 GLY A CA 1
ATOM 786 C C . GLY A 1 107 ? 4.159 -3.717 -15.870 1.00 94.50 107 GLY A C 1
ATOM 787 O O . GLY A 1 107 ? 4.850 -3.459 -16.851 1.00 94.50 107 GLY A O 1
ATOM 788 N N . PHE A 1 108 ? 3.453 -2.803 -15.202 1.00 95.25 108 PHE A N 1
ATOM 789 C CA . PHE A 1 108 ? 3.445 -1.382 -15.548 1.00 95.25 108 PHE A CA 1
ATOM 790 C C . PHE A 1 108 ? 4.782 -0.739 -15.178 1.00 95.25 108 PHE A C 1
ATOM 792 O O . PHE A 1 108 ? 5.423 -0.087 -15.994 1.00 95.25 108 PHE A O 1
ATOM 799 N N . GLU A 1 109 ? 5.265 -1.048 -13.978 1.00 94.25 109 GLU A N 1
ATOM 800 C CA . GLU A 1 109 ? 6.521 -0.533 -13.434 1.00 94.25 109 GLU A CA 1
ATOM 801 C C . GLU A 1 109 ? 7.744 -1.039 -14.214 1.00 94.25 109 GLU A C 1
ATOM 803 O O . GLU A 1 109 ? 8.733 -0.327 -14.387 1.00 94.25 109 GLU A O 1
ATOM 808 N N . TYR A 1 110 ? 7.685 -2.264 -14.745 1.00 92.56 110 TYR A N 1
ATOM 809 C CA . TYR A 1 110 ? 8.697 -2.755 -15.678 1.00 92.56 110 TYR A CA 1
ATOM 810 C C . TYR A 1 110 ? 8.717 -1.939 -16.974 1.00 92.56 110 TYR A C 1
ATOM 812 O O . TYR A 1 110 ? 9.800 -1.600 -17.453 1.00 92.56 110 TYR A O 1
ATOM 820 N N . ASP A 1 111 ? 7.547 -1.628 -17.540 1.00 92.38 111 ASP A N 1
ATOM 821 C CA . ASP A 1 111 ? 7.464 -0.825 -18.759 1.00 92.38 111 ASP A CA 1
ATOM 822 C C . ASP A 1 111 ? 8.062 0.572 -18.535 1.00 92.38 111 ASP A C 1
ATOM 824 O O . ASP A 1 111 ? 8.964 0.963 -19.283 1.00 92.38 111 ASP A O 1
ATOM 828 N N . ASP A 1 112 ? 7.690 1.244 -17.439 1.00 91.38 112 ASP A N 1
ATOM 829 C CA . ASP A 1 112 ? 8.255 2.543 -17.045 1.00 91.38 112 ASP A CA 1
ATOM 830 C C . ASP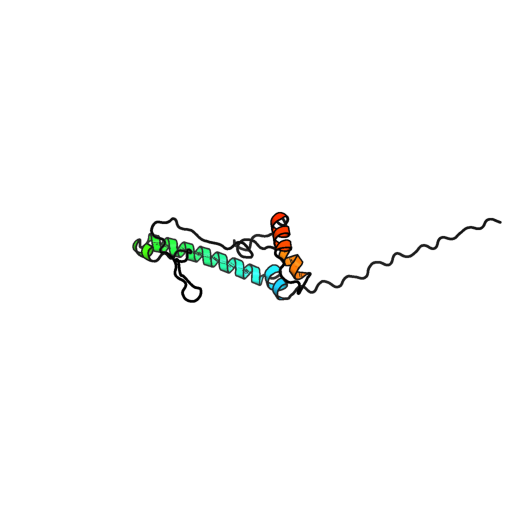 A 1 112 ? 9.782 2.476 -16.853 1.00 91.38 112 ASP A C 1
ATOM 832 O O . ASP A 1 112 ? 10.539 3.276 -17.414 1.00 91.38 112 ASP A O 1
ATOM 836 N N . ALA A 1 113 ? 10.276 1.441 -16.161 1.00 90.75 113 ALA A N 1
ATOM 837 C CA . ALA A 1 113 ? 11.708 1.236 -15.952 1.00 90.75 113 ALA A CA 1
ATOM 838 C C . ALA A 1 113 ? 12.500 1.065 -17.261 1.00 90.75 113 ALA A C 1
ATOM 840 O O . ALA A 1 113 ? 13.700 1.362 -17.297 1.00 90.75 113 ALA A O 1
ATOM 841 N N . THR A 1 114 ? 11.858 0.572 -18.326 1.00 90.25 114 THR A N 1
ATOM 842 C CA . THR A 1 114 ? 12.474 0.408 -19.653 1.00 90.25 114 THR A CA 1
ATOM 843 C C . THR A 1 114 ? 12.296 1.612 -20.581 1.00 90.25 114 THR A C 1
ATOM 845 O O . THR A 1 114 ? 13.031 1.721 -21.567 1.00 90.25 114 THR A O 1
ATOM 848 N N . HIS A 1 115 ? 11.420 2.555 -20.228 1.00 89.69 115 HIS A N 1
ATOM 849 C CA . HIS A 1 115 ? 11.154 3.789 -20.970 1.00 89.69 115 HIS A CA 1
ATOM 850 C C . HIS A 1 115 ? 11.409 5.042 -20.111 1.00 89.69 115 HIS A C 1
ATOM 852 O O . HIS A 1 115 ? 10.532 5.900 -19.976 1.00 89.69 115 HIS A O 1
ATOM 858 N N . PRO A 1 116 ? 12.624 5.212 -19.552 1.00 85.00 116 PRO A N 1
ATOM 859 C CA . PRO A 1 116 ? 12.887 6.287 -18.606 1.00 85.00 116 PRO A CA 1
ATOM 860 C C . PRO A 1 116 ? 12.643 7.670 -19.222 1.00 85.00 116 PRO A C 1
ATOM 862 O O . PRO A 1 116 ? 13.182 8.004 -20.280 1.00 85.00 116 PRO A O 1
ATOM 865 N N . GLY A 1 117 ? 11.873 8.499 -18.515 1.00 85.25 117 GLY A N 1
ATOM 866 C CA . GLY A 1 117 ? 11.514 9.853 -18.947 1.00 85.25 117 GLY A CA 1
ATOM 867 C C . GLY A 1 117 ? 10.244 9.939 -19.797 1.00 85.25 117 GLY A C 1
ATOM 868 O O . GLY A 1 117 ? 9.866 11.051 -20.175 1.00 85.25 117 GLY A O 1
ATOM 869 N N . ALA A 1 118 ? 9.574 8.817 -20.078 1.00 90.12 118 ALA A N 1
ATOM 870 C CA . ALA A 1 118 ? 8.192 8.848 -20.533 1.00 90.12 118 ALA A CA 1
ATOM 871 C C . ALA A 1 118 ? 7.305 9.446 -19.421 1.00 90.12 118 ALA A C 1
ATOM 873 O O . ALA A 1 118 ? 7.494 9.127 -18.247 1.00 90.12 118 ALA A O 1
ATOM 874 N N . PRO A 1 119 ? 6.379 10.366 -19.739 1.00 93.62 119 PRO A N 1
ATOM 875 C CA . PRO A 1 119 ? 5.410 10.832 -18.759 1.00 93.62 119 PRO A CA 1
ATOM 876 C C . PRO A 1 119 ? 4.356 9.752 -18.495 1.00 93.62 119 PRO A C 1
ATOM 878 O O . PRO A 1 119 ? 4.090 8.916 -19.357 1.00 93.62 119 PRO A O 1
ATOM 881 N N . TYR A 1 120 ? 3.695 9.843 -17.341 1.00 94.44 120 TYR A N 1
ATOM 882 C CA . TYR A 1 120 ? 2.492 9.063 -17.069 1.00 94.44 120 TYR A CA 1
ATOM 883 C C . TYR A 1 120 ? 1.438 9.273 -18.169 1.00 94.44 120 TYR A C 1
ATOM 885 O O . TYR A 1 120 ? 1.140 10.413 -18.545 1.00 94.44 120 TYR A O 1
ATOM 893 N N . ASP A 1 121 ? 0.864 8.169 -18.646 1.00 96.06 121 ASP A N 1
ATOM 894 C CA . ASP A 1 121 ? -0.218 8.139 -19.626 1.00 96.06 121 ASP A CA 1
ATOM 895 C C . ASP A 1 121 ? -1.391 7.319 -19.071 1.00 96.06 121 ASP A C 1
ATOM 897 O O . ASP A 1 121 ? -1.322 6.096 -18.951 1.00 96.06 121 ASP A O 1
ATOM 901 N N . GLU A 1 122 ? -2.489 8.012 -18.767 1.00 97.00 122 GLU A N 1
ATOM 902 C CA . GLU A 1 122 ? -3.729 7.428 -18.249 1.00 97.00 122 GLU A CA 1
ATOM 903 C C . GLU A 1 122 ? -4.320 6.362 -19.182 1.00 97.00 122 GLU A C 1
ATOM 905 O O . GLU A 1 122 ? -4.863 5.360 -18.724 1.00 97.00 122 GLU A O 1
ATOM 910 N N . ALA A 1 123 ? -4.230 6.547 -20.503 1.00 97.00 123 ALA A N 1
ATOM 911 C CA . ALA A 1 123 ? -4.774 5.576 -21.448 1.00 97.00 123 ALA A CA 1
ATOM 912 C C . ALA A 1 123 ? -3.941 4.289 -21.452 1.00 97.00 123 ALA A C 1
ATOM 914 O O . ALA A 1 123 ? -4.492 3.193 -21.586 1.00 97.00 123 ALA A O 1
ATOM 915 N N . HIS A 1 124 ? -2.626 4.428 -21.278 1.00 95.00 124 HIS A N 1
ATOM 916 C CA . HIS A 1 124 ? -1.725 3.295 -21.131 1.00 95.00 124 HIS A CA 1
ATOM 917 C C . HIS A 1 124 ? -1.957 2.565 -19.801 1.00 95.00 124 HIS A C 1
ATOM 919 O O . HIS A 1 124 ? -2.083 1.339 -19.804 1.00 95.00 124 HIS A O 1
ATOM 925 N N . TRP A 1 125 ? -2.108 3.305 -18.697 1.00 95.94 125 TRP A N 1
ATOM 926 C CA . TRP A 1 125 ? -2.481 2.748 -17.394 1.00 95.94 125 TRP A CA 1
ATOM 927 C C . TRP A 1 125 ? -3.788 1.955 -17.472 1.00 95.94 125 TRP A C 1
ATOM 929 O O . TRP A 1 125 ? -3.816 0.776 -17.132 1.00 95.94 125 TRP A O 1
ATOM 939 N N . LEU A 1 126 ? -4.844 2.540 -18.042 1.00 96.81 126 LEU A N 1
ATOM 940 C CA . LEU A 1 126 ? -6.144 1.881 -18.170 1.00 96.81 126 LEU A CA 1
ATOM 941 C C . LEU A 1 126 ? -6.073 0.595 -19.012 1.00 96.81 126 LEU A C 1
ATOM 943 O O . LEU A 1 126 ? -6.766 -0.388 -18.733 1.00 96.81 126 LEU A O 1
ATOM 947 N N . GLN A 1 127 ? -5.248 0.583 -20.062 1.00 95.69 127 GLN A N 1
ATOM 948 C CA . GLN A 1 127 ? -5.012 -0.623 -20.853 1.00 95.69 127 GLN A CA 1
ATOM 949 C C . GLN A 1 127 ? -4.305 -1.701 -20.022 1.00 95.69 127 GLN A C 1
ATOM 951 O O . GLN A 1 127 ? -4.668 -2.879 -20.109 1.00 95.69 127 GLN A O 1
ATOM 956 N N . TRP A 1 128 ? -3.307 -1.304 -19.231 1.00 95.50 128 TRP A N 1
ATOM 957 C CA . TRP A 1 128 ? -2.611 -2.199 -18.321 1.00 95.50 128 TRP A CA 1
ATOM 958 C C . TRP A 1 128 ? -3.558 -2.752 -17.249 1.00 95.50 128 TRP A C 1
ATOM 960 O O . TRP A 1 128 ? -3.619 -3.968 -17.096 1.00 95.50 128 TRP A O 1
ATOM 970 N N . GLU A 1 129 ? -4.381 -1.930 -16.595 1.00 95.00 129 GLU A N 1
ATOM 971 C CA . GLU A 1 129 ? -5.325 -2.388 -15.562 1.00 95.00 129 GLU A CA 1
ATOM 972 C C . GLU A 1 129 ? -6.280 -3.473 -16.083 1.00 95.00 129 GLU A C 1
ATOM 974 O O . GLU A 1 129 ? -6.580 -4.451 -15.396 1.00 95.00 129 GLU A O 1
ATOM 979 N N . GLN A 1 130 ? -6.748 -3.335 -17.327 1.00 95.19 130 GLN A N 1
ATOM 980 C CA . GLN A 1 130 ? -7.710 -4.265 -17.923 1.00 95.19 130 GLN A CA 1
ATOM 981 C C . GLN A 1 130 ? -7.101 -5.618 -18.316 1.00 95.19 130 GLN A C 1
ATOM 983 O O . GLN A 1 130 ? -7.821 -6.618 -18.371 1.00 95.19 130 GLN A O 1
ATOM 988 N N . ALA A 1 131 ? -5.805 -5.662 -18.630 1.00 93.94 131 ALA A N 1
ATOM 989 C CA . ALA A 1 131 ? -5.161 -6.827 -19.247 1.00 93.94 131 ALA A CA 1
ATOM 990 C C . ALA A 1 131 ? -3.923 -7.349 -18.494 1.00 93.94 131 ALA A C 1
ATOM 992 O O . ALA A 1 131 ? -3.385 -8.397 -18.852 1.00 93.94 131 ALA A O 1
ATOM 993 N N . GLY A 1 132 ? -3.457 -6.626 -17.477 1.00 89.69 132 GLY A N 1
ATOM 994 C CA . GLY A 1 132 ? -2.181 -6.818 -16.787 1.00 89.69 132 GLY A CA 1
ATOM 995 C C . GLY A 1 132 ? -2.268 -7.590 -15.474 1.00 89.69 132 GLY A C 1
ATOM 996 O O . GLY A 1 132 ? -1.260 -7.718 -14.788 1.00 89.69 132 GLY A O 1
ATOM 997 N N . VAL A 1 133 ? -3.439 -8.135 -15.130 1.00 89.06 133 VAL A N 1
ATOM 998 C CA . VAL A 1 133 ? -3.709 -8.823 -13.850 1.00 89.06 133 VAL A CA 1
ATOM 999 C C . VAL A 1 133 ? -2.815 -10.040 -13.570 1.00 89.06 133 VAL A C 1
ATOM 1001 O O . VAL A 1 133 ? -2.771 -10.522 -12.444 1.00 89.06 133 VAL A O 1
ATOM 1004 N N . ASP A 1 134 ? -2.119 -10.568 -14.577 1.00 93.69 134 ASP A N 1
ATOM 1005 C CA . ASP A 1 134 ? -1.149 -11.662 -14.461 1.00 93.69 134 ASP A CA 1
ATOM 1006 C C . ASP A 1 134 ? 0.298 -11.181 -14.237 1.00 93.69 134 ASP A C 1
ATOM 1008 O O . ASP A 1 134 ? 1.198 -11.994 -14.030 1.00 93.69 134 ASP A O 1
ATOM 1012 N N . ARG A 1 135 ? 0.526 -9.863 -14.255 1.00 95.94 135 ARG A N 1
ATOM 1013 C CA . ARG A 1 135 ? 1.829 -9.202 -14.073 1.00 95.94 135 ARG A CA 1
ATOM 1014 C C . ARG A 1 135 ? 1.858 -8.360 -12.800 1.00 95.94 135 ARG A C 1
ATOM 1016 O O . ARG A 1 135 ? 2.400 -7.258 -12.785 1.00 95.94 135 ARG A O 1
ATOM 1023 N N . VAL A 1 136 ? 1.271 -8.895 -11.740 1.00 96.56 136 VAL A N 1
ATOM 1024 C CA . VAL A 1 136 ? 1.203 -8.274 -10.416 1.00 96.56 136 VAL A CA 1
ATOM 1025 C C . VAL A 1 136 ? 1.750 -9.234 -9.367 1.00 96.56 136 VAL A C 1
ATOM 1027 O O . VAL A 1 136 ? 1.780 -10.450 -9.570 1.00 96.56 136 VAL A O 1
ATOM 1030 N N . ALA A 1 137 ? 2.165 -8.701 -8.225 1.00 96.69 137 ALA A N 1
ATOM 1031 C CA . ALA A 1 137 ? 2.513 -9.499 -7.054 1.00 96.69 137 ALA A CA 1
ATOM 1032 C C . ALA A 1 137 ? 1.906 -8.881 -5.796 1.00 96.69 137 ALA A C 1
ATOM 1034 O O . ALA A 1 137 ? 1.653 -7.686 -5.757 1.00 96.69 137 ALA A O 1
ATOM 1035 N N . ALA A 1 138 ? 1.687 -9.676 -4.751 1.00 97.25 138 ALA A N 1
ATOM 1036 C CA . ALA A 1 138 ? 1.344 -9.107 -3.451 1.00 97.25 138 ALA A CA 1
ATOM 1037 C C . ALA A 1 138 ? 2.560 -8.371 -2.870 1.00 97.25 138 ALA A C 1
ATOM 1039 O O . ALA A 1 138 ? 3.684 -8.885 -2.943 1.00 97.25 138 ALA A O 1
ATOM 1040 N N . VAL A 1 139 ? 2.332 -7.211 -2.254 1.00 98.31 139 VAL A N 1
ATOM 1041 C CA . VAL A 1 139 ? 3.371 -6.519 -1.482 1.00 98.31 139 VAL A CA 1
ATOM 1042 C C . VAL A 1 139 ? 3.831 -7.432 -0.335 1.00 98.31 139 VAL A C 1
ATOM 1044 O O . VAL A 1 139 ? 2.995 -8.049 0.335 1.00 98.31 139 VAL A O 1
ATOM 1047 N N . PRO A 1 140 ? 5.144 -7.580 -0.079 1.00 98.38 140 PRO A N 1
ATOM 1048 C CA . PRO A 1 140 ? 5.641 -8.462 0.969 1.00 98.38 140 PRO A CA 1
ATOM 1049 C C . PRO A 1 140 ? 5.050 -8.170 2.360 1.00 98.38 140 PRO A C 1
ATOM 1051 O O . PRO A 1 140 ? 5.461 -7.250 3.058 1.00 98.38 140 PRO A O 1
ATOM 1054 N N . GLY A 1 141 ? 4.153 -9.043 2.820 1.00 96.44 141 GLY A N 1
ATOM 1055 C CA . GLY A 1 141 ? 3.533 -8.961 4.148 1.00 96.44 141 GLY A CA 1
ATOM 1056 C C . GLY A 1 141 ? 2.081 -8.480 4.162 1.00 96.44 141 GLY A C 1
ATOM 1057 O O . GLY A 1 141 ? 1.469 -8.577 5.227 1.00 96.44 141 GLY A O 1
ATOM 1058 N N . ALA A 1 142 ? 1.558 -8.017 3.021 1.00 93.44 142 ALA A N 1
ATOM 1059 C CA . ALA A 1 142 ? 0.139 -7.723 2.819 1.00 93.44 142 ALA A CA 1
ATOM 1060 C C . ALA A 1 142 ? -0.758 -8.961 2.996 1.00 93.44 142 ALA A C 1
ATOM 1062 O O . ALA A 1 142 ? -0.294 -10.092 2.702 1.00 93.44 142 ALA A O 1
#